Protein AF-A0A416W2L1-F1 (afdb_monomer_lite)

Structure (mmCIF, N/CA/C/O backbone):
data_AF-A0A416W2L1-F1
#
_entry.id   AF-A0A416W2L1-F1
#
loop_
_atom_site.group_PDB
_atom_site.id
_atom_site.type_symbol
_atom_site.label_atom_id
_atom_site.label_alt_id
_atom_site.label_comp_id
_atom_site.label_asym_id
_atom_site.label_entity_id
_atom_site.label_seq_id
_atom_site.pdbx_PDB_ins_code
_atom_site.Cartn_x
_atom_site.Cartn_y
_atom_site.Cartn_z
_atom_site.occupancy
_atom_site.B_iso_or_equiv
_atom_site.auth_seq_id
_atom_site.auth_comp_id
_atom_site.auth_asym_id
_atom_site.auth_atom_id
_atom_site.pdbx_PDB_model_num
ATOM 1 N N . MET A 1 1 ? 9.039 -3.598 -22.057 1.00 58.28 1 MET A N 1
ATOM 2 C CA . MET A 1 1 ? 9.066 -3.615 -20.586 1.00 58.28 1 MET A CA 1
ATOM 3 C C . MET A 1 1 ? 7.995 -4.577 -20.162 1.00 58.28 1 MET A C 1
ATOM 5 O O . MET A 1 1 ? 6.877 -4.463 -20.647 1.00 58.28 1 MET A O 1
ATOM 9 N N . ASP A 1 2 ? 8.414 -5.614 -19.458 1.00 66.62 2 ASP A N 1
ATOM 10 C CA . ASP A 1 2 ? 7.759 -6.908 -19.546 1.00 66.62 2 ASP A CA 1
ATOM 11 C C . ASP A 1 2 ? 6.462 -6.968 -18.751 1.00 66.62 2 ASP A C 1
ATOM 13 O O . ASP A 1 2 ? 6.414 -6.509 -17.611 1.00 66.62 2 ASP A O 1
ATOM 17 N N . ALA A 1 3 ? 5.462 -7.655 -19.314 1.00 82.62 3 ALA A N 1
ATOM 18 C CA . ALA A 1 3 ? 4.308 -8.176 -18.574 1.00 82.62 3 ALA A CA 1
ATOM 19 C C . ALA A 1 3 ? 4.734 -8.818 -17.237 1.00 82.62 3 ALA A C 1
ATOM 21 O O . ALA A 1 3 ? 4.039 -8.704 -16.238 1.00 82.62 3 ALA A O 1
ATOM 22 N N . TYR A 1 4 ? 5.950 -9.369 -17.193 1.00 88.44 4 TYR A N 1
ATOM 23 C CA . TYR A 1 4 ? 6.621 -9.830 -15.985 1.00 88.44 4 TYR A CA 1
ATOM 24 C C . TYR A 1 4 ? 6.702 -8.794 -14.849 1.00 88.44 4 TYR A C 1
ATOM 26 O O . TYR A 1 4 ? 6.366 -9.129 -13.719 1.00 88.44 4 TYR A O 1
ATOM 34 N N . LEU A 1 5 ? 7.124 -7.546 -15.100 1.00 90.06 5 LEU A N 1
ATOM 35 C CA . LEU A 1 5 ? 7.206 -6.524 -14.043 1.00 90.06 5 LEU A CA 1
ATOM 36 C C . LEU A 1 5 ? 5.815 -6.112 -13.553 1.00 90.06 5 LEU A C 1
ATOM 38 O O . LEU A 1 5 ? 5.651 -5.837 -12.366 1.00 90.06 5 LEU A O 1
ATOM 42 N N . VAL A 1 6 ? 4.818 -6.115 -14.440 1.00 94.06 6 VAL A N 1
ATOM 43 C CA . VAL A 1 6 ? 3.415 -5.857 -14.086 1.00 94.06 6 VAL A CA 1
ATOM 44 C C . VAL A 1 6 ? 2.870 -6.976 -13.193 1.00 94.06 6 VAL A C 1
ATOM 46 O O . VAL A 1 6 ? 2.308 -6.706 -12.134 1.00 94.06 6 VAL A O 1
ATOM 49 N N . ASP A 1 7 ? 3.089 -8.235 -13.569 1.00 94.69 7 ASP A N 1
ATOM 50 C CA . ASP A 1 7 ? 2.636 -9.400 -12.801 1.00 94.69 7 ASP A CA 1
ATOM 51 C C . ASP A 1 7 ? 3.352 -9.511 -11.447 1.00 94.69 7 ASP A C 1
ATOM 53 O O . ASP A 1 7 ? 2.739 -9.837 -10.424 1.00 94.69 7 ASP A O 1
ATOM 57 N N . GLN A 1 8 ? 4.646 -9.179 -11.410 1.00 94.69 8 GLN A N 1
ATOM 58 C CA . GLN A 1 8 ? 5.391 -9.074 -10.160 1.00 94.69 8 GLN A CA 1
ATOM 59 C C . GLN A 1 8 ? 4.845 -7.964 -9.265 1.00 94.69 8 GLN A C 1
ATOM 61 O O . GLN A 1 8 ? 4.691 -8.195 -8.067 1.00 94.69 8 GLN A O 1
ATOM 66 N N . PHE A 1 9 ? 4.516 -6.794 -9.822 1.00 95.62 9 PHE A N 1
ATOM 67 C CA . PHE A 1 9 ? 3.902 -5.718 -9.049 1.00 95.62 9 PHE A CA 1
ATOM 68 C C . PHE A 1 9 ? 2.590 -6.17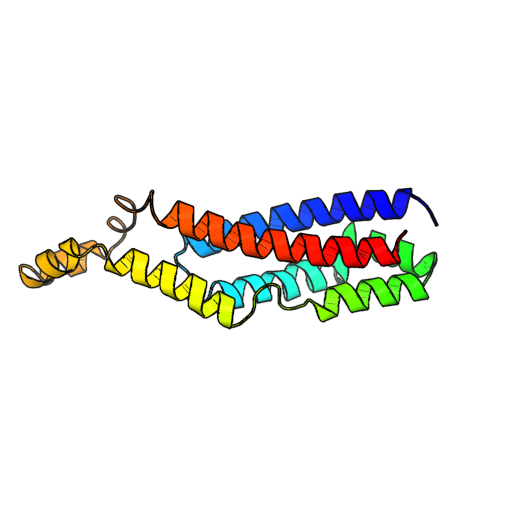4 -8.411 1.00 95.62 9 PHE A C 1
ATOM 70 O O . PHE A 1 9 ? 2.446 -6.035 -7.201 1.00 95.62 9 PHE A O 1
ATOM 77 N N . LYS A 1 10 ? 1.682 -6.783 -9.188 1.00 95.44 10 LYS A N 1
ATOM 78 C CA . LYS A 1 10 ? 0.399 -7.314 -8.685 1.00 95.44 10 LYS A CA 1
ATOM 79 C C . LYS A 1 10 ? 0.618 -8.290 -7.527 1.00 95.44 10 LYS A C 1
ATOM 81 O O . LYS A 1 10 ? 0.023 -8.144 -6.465 1.00 95.44 10 LYS A O 1
ATOM 86 N N . THR A 1 11 ? 1.563 -9.219 -7.690 1.00 93.38 11 THR A N 1
ATOM 87 C CA . THR A 1 11 ? 1.917 -10.199 -6.648 1.00 93.38 11 THR A CA 1
ATOM 88 C C . THR A 1 11 ? 2.423 -9.523 -5.369 1.00 93.38 11 THR A C 1
ATOM 90 O O . THR A 1 11 ? 1.975 -9.845 -4.271 1.00 93.38 11 THR A O 1
ATOM 93 N N . LEU A 1 12 ? 3.350 -8.569 -5.494 1.00 92.06 12 LEU A N 1
ATOM 94 C CA . LEU A 1 12 ? 3.895 -7.829 -4.353 1.00 92.06 12 LEU A CA 1
ATOM 95 C C . LEU A 1 12 ? 2.830 -6.948 -3.689 1.00 92.06 12 LEU A C 1
ATOM 97 O O . LEU A 1 12 ? 2.795 -6.827 -2.466 1.00 92.06 12 LEU A O 1
ATOM 101 N N . TRP A 1 13 ? 1.943 -6.345 -4.474 1.00 96.06 13 TRP A N 1
ATOM 102 C CA . TRP A 1 13 ? 0.875 -5.499 -3.960 1.00 96.06 13 TRP A CA 1
ATOM 103 C C . TRP A 1 13 ? -0.197 -6.303 -3.215 1.00 96.06 13 TRP A C 1
ATOM 105 O O . TRP A 1 13 ? -0.677 -5.865 -2.169 1.00 96.06 13 TRP A O 1
ATOM 115 N N . ASP A 1 14 ? -0.512 -7.517 -3.664 1.00 90.12 14 ASP A N 1
ATOM 116 C CA . ASP A 1 14 ? -1.395 -8.426 -2.927 1.00 90.12 14 ASP A CA 1
ATOM 117 C C . ASP A 1 14 ? -0.823 -8.808 -1.554 1.00 90.12 14 ASP A C 1
ATOM 119 O O . ASP A 1 14 ? -1.559 -8.867 -0.566 1.00 90.12 14 ASP A O 1
ATOM 123 N N . GLU A 1 15 ? 0.496 -8.977 -1.434 1.00 88.44 15 GLU A N 1
ATOM 124 C CA . GLU A 1 15 ? 1.130 -9.159 -0.126 1.00 88.44 15 GLU A CA 1
ATOM 125 C C . GLU A 1 15 ? 1.003 -7.917 0.766 1.00 88.44 15 GLU A C 1
ATOM 127 O O . GLU A 1 15 ? 0.742 -8.047 1.965 1.00 88.44 15 GLU A O 1
ATOM 132 N N . VAL A 1 16 ? 1.130 -6.712 0.196 1.00 88.88 16 VAL A N 1
ATOM 133 C CA . VAL A 1 16 ? 0.874 -5.455 0.921 1.00 88.88 16 VAL A CA 1
ATOM 134 C C . VAL A 1 16 ? -0.554 -5.423 1.452 1.00 88.88 16 VAL A C 1
ATOM 136 O O . VAL A 1 16 ? -0.748 -5.116 2.629 1.00 88.88 16 VAL A O 1
ATOM 139 N N . LYS A 1 17 ? -1.551 -5.801 0.641 1.00 88.25 17 LYS A N 1
ATOM 140 C CA . LYS A 1 17 ? -2.947 -5.890 1.097 1.00 88.25 17 LYS A CA 1
ATOM 141 C C . LYS A 1 1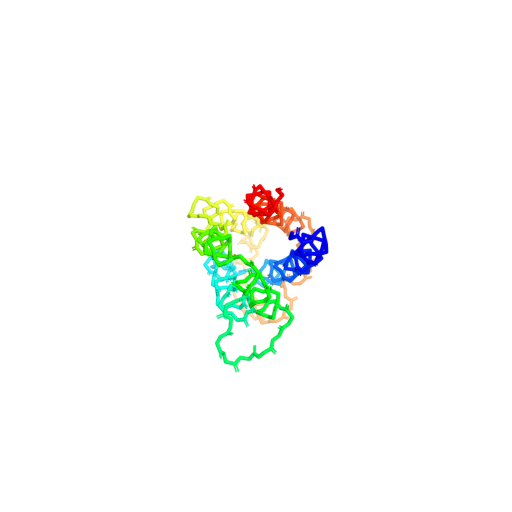7 ? -3.089 -6.827 2.293 1.00 88.25 17 LYS A C 1
ATOM 143 O O . LYS A 1 17 ? -3.752 -6.459 3.258 1.00 88.25 17 LYS A O 1
ATOM 148 N N . VAL A 1 18 ? -2.434 -7.990 2.275 1.00 82.88 18 VAL A N 1
ATOM 149 C CA . VAL A 1 18 ? -2.450 -8.938 3.404 1.00 82.88 18 VAL A CA 1
ATOM 150 C C . VAL A 1 18 ? -1.790 -8.348 4.656 1.00 82.88 18 VAL A C 1
ATOM 152 O O . VAL A 1 18 ? -2.339 -8.473 5.751 1.00 82.88 18 VAL A O 1
ATOM 155 N N . MET A 1 19 ? -0.637 -7.686 4.518 1.00 84.19 19 MET A N 1
ATOM 156 C CA . MET A 1 19 ? 0.073 -7.069 5.648 1.00 84.19 19 MET A CA 1
ATOM 157 C C . MET A 1 19 ? -0.735 -5.936 6.291 1.00 84.19 19 MET A C 1
ATOM 159 O O . MET A 1 19 ? -0.884 -5.891 7.513 1.00 84.19 19 MET A O 1
ATOM 163 N N . VAL A 1 20 ? -1.304 -5.044 5.477 1.00 82.06 20 VAL A N 1
ATOM 164 C CA . VAL A 1 20 ? -2.116 -3.923 5.969 1.00 82.06 20 VAL A CA 1
ATOM 165 C C . VAL A 1 20 ? -3.447 -4.421 6.550 1.00 82.06 20 VAL A C 1
ATOM 167 O O . VAL A 1 20 ? -3.897 -3.901 7.572 1.00 82.06 20 VAL A O 1
ATOM 170 N N . ASP A 1 21 ? -4.060 -5.458 5.972 1.00 79.88 21 ASP A N 1
ATOM 171 C CA . ASP A 1 21 ? -5.250 -6.115 6.531 1.00 79.88 21 ASP A CA 1
ATOM 172 C C . ASP A 1 21 ? -4.974 -6.722 7.915 1.00 79.88 21 ASP A C 1
ATOM 174 O O . ASP A 1 21 ? -5.747 -6.526 8.858 1.00 79.88 21 ASP A O 1
ATOM 178 N N . PHE A 1 22 ? -3.842 -7.415 8.064 1.00 81.69 22 PHE A N 1
ATOM 179 C CA . PHE A 1 22 ? -3.407 -7.955 9.348 1.00 81.69 22 PHE A CA 1
ATOM 180 C C . PHE A 1 22 ? -3.225 -6.851 10.398 1.00 81.69 22 PHE A C 1
ATOM 182 O O . PHE A 1 22 ? -3.760 -6.961 11.504 1.00 81.69 22 PHE A O 1
ATOM 189 N N . GLU A 1 23 ? -2.522 -5.770 10.054 1.00 82.31 23 GLU A N 1
ATOM 190 C CA . GLU A 1 23 ? -2.304 -4.652 10.975 1.00 82.31 23 GLU A CA 1
ATOM 191 C C . GLU A 1 23 ? -3.618 -3.950 11.342 1.00 82.31 23 GLU A C 1
ATOM 193 O O . GLU A 1 23 ? -3.851 -3.630 12.509 1.00 82.31 23 GLU A O 1
ATOM 198 N N . THR A 1 24 ? -4.526 -3.792 10.377 1.00 81.50 24 THR A N 1
ATOM 199 C CA . THR A 1 24 ? -5.868 -3.242 10.606 1.00 81.50 24 THR A CA 1
ATOM 200 C C . THR A 1 24 ? -6.622 -4.080 11.640 1.00 81.50 24 THR A C 1
ATOM 202 O O . THR A 1 24 ? -7.091 -3.544 12.644 1.00 81.50 24 THR A O 1
ATOM 205 N N . LYS A 1 25 ? -6.677 -5.409 11.463 1.00 76.81 25 LYS A N 1
ATOM 206 C CA . LYS A 1 25 ? -7.303 -6.328 12.433 1.00 76.81 25 LYS A CA 1
ATOM 207 C C . LYS A 1 25 ? -6.667 -6.220 13.814 1.00 76.81 25 LYS A C 1
ATOM 209 O O . LYS A 1 25 ? -7.383 -6.196 14.814 1.00 76.81 25 LYS A O 1
ATOM 214 N N . ARG A 1 26 ? -5.334 -6.141 13.876 1.00 77.44 26 ARG A N 1
ATOM 215 C CA . ARG A 1 26 ? -4.587 -6.018 15.133 1.00 77.44 26 ARG A CA 1
ATOM 216 C C . ARG A 1 26 ? -4.960 -4.738 15.879 1.00 77.44 26 ARG A C 1
ATOM 218 O O . ARG A 1 26 ? -5.255 -4.802 17.069 1.00 77.44 26 ARG A O 1
ATOM 225 N N . LEU A 1 27 ? -4.978 -3.593 15.196 1.00 73.62 27 LEU A N 1
ATOM 226 C CA . LEU A 1 27 ? -5.296 -2.298 15.804 1.00 73.62 27 LEU A CA 1
ATOM 227 C C . LEU A 1 27 ? -6.759 -2.206 16.257 1.00 73.62 27 LEU A C 1
ATOM 229 O O . LEU A 1 27 ? -7.020 -1.702 17.351 1.00 73.62 27 LEU A O 1
ATOM 233 N N . VAL A 1 28 ? -7.705 -2.741 15.472 1.00 71.88 28 VAL A N 1
ATOM 234 C CA . VAL A 1 28 ? -9.116 -2.805 15.892 1.00 71.88 28 VAL A CA 1
ATOM 235 C C . VAL A 1 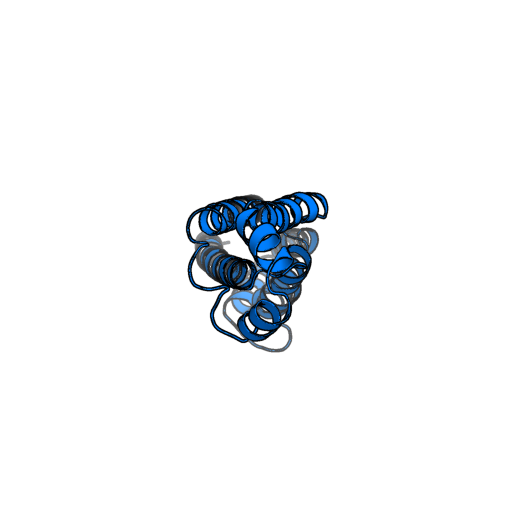28 ? -9.282 -3.725 17.103 1.00 71.88 28 VAL A C 1
ATOM 237 O O . VAL A 1 28 ? -9.941 -3.338 18.065 1.00 71.88 28 VAL A O 1
ATOM 240 N N . GLY A 1 29 ? -8.650 -4.904 17.102 1.00 64.56 29 GLY A N 1
ATOM 241 C CA . GLY A 1 29 ? -8.708 -5.852 18.222 1.00 64.56 29 GLY A CA 1
ATOM 242 C C . GLY A 1 29 ? -8.063 -5.332 19.513 1.00 64.56 29 GLY A C 1
ATOM 243 O O . GLY A 1 29 ? -8.388 -5.799 20.600 1.00 64.56 29 GLY A O 1
ATOM 244 N N . MET A 1 30 ? -7.174 -4.341 19.416 1.00 67.25 30 MET A N 1
ATOM 245 C CA . MET A 1 30 ? -6.613 -3.630 20.569 1.00 67.25 30 MET A CA 1
ATOM 246 C C . MET A 1 30 ? -7.484 -2.462 21.055 1.00 67.25 30 MET A C 1
ATOM 248 O O . MET A 1 30 ? -7.114 -1.807 22.028 1.00 67.25 30 MET A O 1
ATOM 252 N N . HIS A 1 31 ? -8.616 -2.189 20.396 1.00 65.94 31 HIS A N 1
ATOM 253 C CA . HIS A 1 31 ? -9.462 -1.016 20.636 1.00 65.94 31 HIS A CA 1
ATOM 254 C C . HIS A 1 31 ? -8.678 0.302 20.613 1.00 65.94 31 HIS A C 1
ATOM 256 O O . HIS A 1 31 ? -8.884 1.185 21.450 1.00 65.94 31 HIS A O 1
ATOM 262 N N . ASP A 1 32 ? -7.739 0.430 19.673 1.00 64.50 32 ASP A N 1
ATOM 263 C CA . ASP A 1 32 ? -6.854 1.585 19.644 1.00 64.50 32 ASP A CA 1
ATOM 264 C C . ASP A 1 32 ? -7.596 2.852 19.202 1.00 64.50 32 ASP A C 1
ATOM 266 O O . ASP A 1 32 ? -8.084 2.951 18.076 1.00 64.50 32 ASP A O 1
ATOM 270 N N . GLN A 1 33 ? -7.645 3.850 20.085 1.00 66.19 33 GLN A N 1
ATOM 271 C CA . GLN A 1 33 ? -8.293 5.135 19.808 1.00 66.19 33 GLN A CA 1
ATOM 272 C C . GLN A 1 33 ? -7.582 5.947 18.716 1.00 66.19 33 GLN A C 1
ATOM 274 O O . GLN A 1 33 ? -8.165 6.892 18.209 1.00 66.19 33 GLN A O 1
ATOM 279 N N . ASN A 1 34 ? -6.351 5.583 18.340 1.00 74.12 34 ASN A N 1
ATOM 280 C CA . ASN A 1 34 ? -5.569 6.249 17.296 1.00 74.12 34 ASN A CA 1
ATOM 281 C C . ASN A 1 34 ? -5.358 5.334 16.077 1.00 74.12 34 ASN A C 1
ATOM 283 O O . ASN A 1 34 ? -4.305 5.393 15.435 1.00 74.12 34 ASN A O 1
ATOM 287 N N . ILE A 1 35 ? -6.318 4.449 15.782 1.00 77.19 35 ILE A N 1
ATOM 288 C CA . ILE A 1 35 ? -6.197 3.447 14.715 1.00 77.19 35 ILE A CA 1
ATOM 289 C C . ILE A 1 35 ? -5.786 4.050 13.369 1.00 77.19 35 ILE A C 1
ATOM 291 O O . ILE A 1 35 ? -4.861 3.538 12.746 1.00 77.19 35 ILE A O 1
ATOM 295 N N . VAL A 1 36 ? -6.399 5.163 12.955 1.00 81.19 36 VAL A N 1
ATOM 296 C CA . VAL A 1 36 ? -6.096 5.832 11.679 1.00 81.19 36 VAL A CA 1
ATOM 297 C C . VAL A 1 36 ? -4.653 6.310 11.646 1.00 81.19 36 VAL A C 1
ATOM 299 O O . VAL A 1 36 ? -3.893 5.944 10.750 1.00 81.19 36 VAL A O 1
ATOM 302 N N . LYS A 1 37 ? -4.228 7.048 12.676 1.00 83.56 37 LYS A N 1
ATOM 303 C CA . LYS A 1 37 ? -2.851 7.533 12.791 1.00 83.56 37 LYS A CA 1
ATOM 304 C C . LYS A 1 37 ? -1.831 6.394 12.780 1.00 83.56 37 LYS A C 1
ATOM 306 O O . LYS A 1 37 ? -0.791 6.514 12.134 1.00 83.56 37 LYS A O 1
ATOM 311 N N . LYS A 1 38 ? -2.106 5.297 13.493 1.00 84.44 38 LYS A N 1
ATOM 312 C CA . LYS A 1 38 ? -1.206 4.137 13.554 1.00 84.44 38 LYS A CA 1
ATOM 313 C C . LYS A 1 38 ? -1.164 3.370 12.242 1.00 84.44 38 LYS A C 1
ATOM 315 O O . LYS A 1 38 ? -0.074 2.996 11.828 1.00 84.44 38 LYS A O 1
ATOM 320 N N . LEU A 1 39 ? -2.299 3.192 11.573 1.00 85.62 39 LEU A N 1
ATOM 321 C CA . LEU A 1 39 ? -2.356 2.502 10.290 1.00 85.62 39 LEU A CA 1
ATOM 322 C C . LEU A 1 39 ? -1.688 3.319 9.178 1.00 85.62 39 LEU A C 1
ATOM 324 O O . LEU A 1 39 ? -0.903 2.772 8.408 1.00 85.62 39 LEU A O 1
ATOM 328 N N . ASN A 1 40 ? -1.919 4.634 9.144 1.00 89.44 40 ASN A N 1
ATOM 329 C CA . ASN A 1 40 ? -1.191 5.544 8.261 1.00 89.44 40 ASN A CA 1
ATOM 330 C C . ASN A 1 40 ? 0.311 5.501 8.558 1.00 89.44 40 ASN A C 1
ATOM 332 O O . ASN A 1 40 ? 1.116 5.363 7.645 1.00 89.44 40 ASN A O 1
ATOM 336 N N . GLY A 1 41 ? 0.698 5.544 9.836 1.00 87.31 41 GLY A N 1
ATOM 337 C CA . GLY A 1 41 ? 2.092 5.394 10.247 1.00 87.31 41 GLY A CA 1
ATOM 338 C C . GLY A 1 41 ? 2.707 4.080 9.758 1.00 87.31 41 GLY A C 1
ATOM 339 O O . GLY A 1 41 ? 3.762 4.102 9.132 1.00 87.31 41 GLY A O 1
ATOM 340 N N . TYR A 1 42 ? 2.030 2.954 9.980 1.00 86.94 42 TYR A N 1
ATOM 341 C CA . TYR A 1 42 ? 2.462 1.640 9.510 1.00 86.94 42 TYR A CA 1
ATOM 342 C C . TYR A 1 42 ? 2.649 1.620 7.990 1.00 86.94 42 TYR A C 1
ATOM 344 O O . TYR A 1 42 ? 3.700 1.223 7.494 1.00 86.94 42 TYR A O 1
ATOM 352 N N . TYR A 1 43 ? 1.673 2.126 7.238 1.00 89.12 43 TYR A N 1
ATOM 353 C CA . TYR A 1 43 ? 1.767 2.179 5.786 1.00 89.12 43 TYR A CA 1
ATOM 354 C C . TYR A 1 43 ? 2.936 3.051 5.298 1.00 89.12 43 TYR A C 1
ATOM 356 O O . TYR A 1 43 ? 3.695 2.637 4.425 1.00 89.12 43 TYR A O 1
ATOM 364 N N . VAL A 1 44 ? 3.160 4.229 5.887 1.00 90.62 44 VAL A N 1
ATOM 365 C CA . VAL A 1 44 ? 4.290 5.086 5.490 1.00 90.62 44 VAL A CA 1
ATOM 366 C C . VAL A 1 44 ? 5.631 4.468 5.849 1.00 90.62 44 VAL A C 1
ATOM 368 O O . VAL A 1 44 ? 6.533 4.419 5.011 1.00 90.62 44 VAL A O 1
ATOM 371 N N . TYR A 1 45 ? 5.803 4.081 7.109 1.00 86.88 45 TYR A N 1
ATOM 372 C CA . TYR A 1 45 ? 7.118 3.749 7.642 1.00 86.88 45 TYR A CA 1
ATOM 373 C C . TYR A 1 45 ? 7.511 2.307 7.352 1.00 86.88 45 TYR A C 1
ATOM 375 O O . TYR A 1 45 ? 8.650 2.078 6.959 1.00 86.88 45 TYR A O 1
ATOM 383 N N . GLU A 1 46 ? 6.579 1.363 7.470 1.00 86.50 46 GLU A N 1
ATOM 384 C CA . GLU A 1 46 ? 6.866 -0.055 7.253 1.00 86.50 46 GLU A CA 1
ATOM 385 C C . GLU A 1 46 ? 6.705 -0.425 5.779 1.00 86.50 46 GLU A C 1
ATOM 387 O O . GLU A 1 46 ? 7.609 -1.015 5.200 1.00 86.50 46 GLU A O 1
ATOM 392 N N . ILE A 1 47 ? 5.604 -0.031 5.128 1.00 90.38 47 ILE A N 1
ATOM 393 C CA . ILE A 1 47 ? 5.346 -0.435 3.737 1.00 90.38 47 ILE A CA 1
ATOM 394 C C . ILE A 1 47 ? 6.128 0.431 2.748 1.00 90.38 47 ILE A C 1
ATOM 396 O O . ILE A 1 47 ? 6.980 -0.080 2.022 1.00 90.38 47 ILE A O 1
ATOM 400 N N . LEU A 1 48 ? 5.866 1.738 2.693 1.00 91.38 48 LEU A N 1
ATOM 401 C CA . LEU A 1 48 ? 6.482 2.590 1.673 1.00 91.38 48 LEU A CA 1
ATOM 402 C C . LEU A 1 48 ? 7.989 2.736 1.898 1.00 91.38 48 LEU A C 1
ATOM 404 O O . LEU A 1 48 ? 8.780 2.403 1.022 1.00 91.38 48 LEU A O 1
ATOM 408 N N . ARG A 1 49 ? 8.399 3.207 3.078 1.00 87.56 49 ARG A N 1
ATOM 409 C CA . ARG A 1 49 ? 9.818 3.445 3.383 1.00 87.56 49 ARG A CA 1
ATOM 410 C C . ARG A 1 49 ? 10.568 2.170 3.759 1.00 87.56 49 ARG A C 1
ATOM 412 O O . ARG A 1 49 ? 11.743 2.053 3.437 1.00 87.56 49 ARG A O 1
ATOM 419 N N . GLY A 1 50 ? 9.915 1.234 4.444 1.00 84.62 50 GLY A N 1
ATOM 420 C CA . GLY A 1 50 ? 10.551 0.015 4.944 1.00 84.62 50 GLY A CA 1
ATOM 421 C C . GLY A 1 50 ? 10.680 -1.097 3.903 1.00 84.62 50 GLY A C 1
ATOM 422 O O . GLY A 1 50 ? 11.658 -1.846 3.953 1.00 84.62 50 GLY A O 1
ATOM 423 N N . LEU A 1 51 ? 9.755 -1.179 2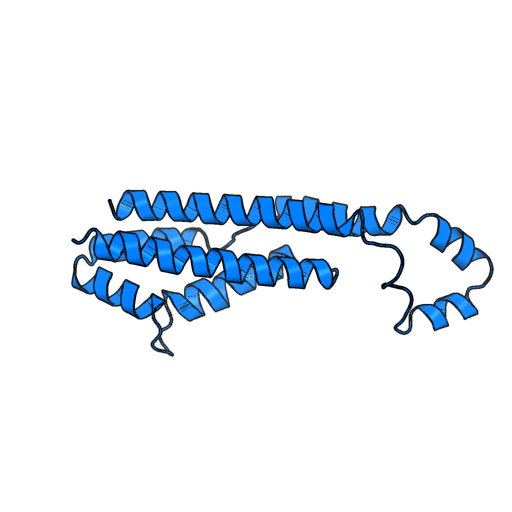.936 1.00 89.44 51 LEU A N 1
ATOM 424 C CA . LEU A 1 51 ? 9.781 -2.183 1.868 1.00 89.44 51 LEU A CA 1
ATOM 425 C C . LEU A 1 51 ? 10.128 -1.565 0.511 1.00 89.44 51 LEU A C 1
ATOM 427 O O . LEU A 1 51 ? 11.227 -1.810 0.010 1.00 89.44 51 LEU A O 1
ATOM 431 N N . TRP A 1 52 ? 9.225 -0.766 -0.070 1.00 89.88 52 TRP A N 1
ATOM 432 C CA . TRP A 1 52 ? 9.326 -0.291 -1.461 1.00 89.88 52 TRP A CA 1
ATOM 433 C C . TRP A 1 52 ? 10.544 0.598 -1.713 1.00 89.88 52 TRP A C 1
ATOM 435 O O . TRP A 1 52 ? 11.250 0.407 -2.699 1.00 89.88 52 TRP A O 1
ATOM 445 N N . PHE A 1 53 ? 10.812 1.531 -0.800 1.00 90.56 53 PHE A N 1
ATOM 446 C CA . PHE A 1 53 ? 11.872 2.537 -0.926 1.00 90.56 53 PHE A CA 1
ATOM 447 C C . PHE A 1 53 ? 12.923 2.402 0.178 1.00 90.56 53 PHE A C 1
ATOM 449 O O . PHE A 1 53 ? 13.497 3.387 0.638 1.00 90.56 53 PHE A O 1
ATOM 456 N N . SER A 1 54 ? 13.154 1.172 0.637 1.00 83.31 54 SER A N 1
ATOM 457 C CA . SER A 1 54 ? 14.146 0.903 1.673 1.00 83.31 54 SER A CA 1
ATOM 458 C C . SER A 1 54 ? 15.556 1.125 1.146 1.00 83.31 54 SER A C 1
ATOM 460 O O . SER A 1 54 ? 16.003 0.407 0.250 1.00 83.31 54 SER A O 1
ATOM 462 N N . GLU A 1 55 ? 16.267 2.081 1.740 1.00 76.50 55 GLU A N 1
ATOM 463 C CA . GLU A 1 55 ? 17.685 2.349 1.462 1.00 76.50 55 GLU A CA 1
ATOM 464 C C . GLU A 1 55 ? 18.622 1.418 2.252 1.00 76.50 55 GLU A C 1
ATOM 466 O O . GLU A 1 55 ? 19.777 1.224 1.881 1.00 76.50 55 GLU A O 1
ATOM 471 N N . SER A 1 56 ? 18.124 0.832 3.346 1.00 69.88 56 SER A N 1
ATOM 472 C CA . SER A 1 56 ? 18.955 0.131 4.335 1.00 69.88 56 SER A CA 1
ATOM 473 C C . SER A 1 56 ? 18.935 -1.391 4.197 1.00 69.88 56 SER A C 1
ATOM 475 O O . SER A 1 56 ? 19.906 -2.045 4.576 1.00 69.88 56 SER A O 1
ATOM 477 N N . PHE A 1 57 ? 17.844 -1.976 3.687 1.00 72.62 57 PHE A N 1
ATOM 478 C CA . PHE A 1 57 ? 17.668 -3.431 3.652 1.00 72.62 57 PHE A CA 1
ATOM 479 C C . PHE A 1 57 ? 17.181 -3.913 2.279 1.00 72.62 57 PHE A C 1
ATOM 481 O O . PHE A 1 57 ? 16.036 -3.642 1.904 1.00 72.62 57 PHE A O 1
ATOM 488 N N . PRO A 1 58 ? 18.011 -4.668 1.532 1.00 82.31 58 PRO A N 1
ATOM 489 C CA . PRO A 1 58 ? 17.587 -5.307 0.292 1.00 82.31 58 PRO A CA 1
ATOM 490 C C . PRO A 1 58 ? 16.416 -6.257 0.544 1.00 82.31 58 PRO A C 1
ATOM 492 O O . PRO A 1 58 ? 16.467 -7.109 1.431 1.00 82.31 58 PRO A O 1
ATOM 495 N N . ASN A 1 59 ? 15.358 -6.115 -0.242 1.00 86.81 59 ASN A N 1
ATOM 496 C CA . ASN A 1 59 ? 14.168 -6.944 -0.178 1.00 86.81 59 ASN A CA 1
ATOM 497 C C . ASN A 1 59 ? 13.534 -7.053 -1.578 1.00 86.81 59 ASN A C 1
ATOM 499 O O . ASN A 1 59 ? 13.985 -6.448 -2.544 1.00 86.81 59 ASN A O 1
ATOM 503 N N . LYS A 1 60 ? 12.492 -7.868 -1.729 1.00 89.56 60 LYS A N 1
ATOM 504 C CA . LYS A 1 60 ? 11.880 -8.092 -3.050 1.00 89.56 60 LYS A CA 1
ATOM 505 C C . LYS A 1 60 ? 11.141 -6.872 -3.619 1.00 89.56 60 LYS A C 1
ATOM 507 O O . LYS A 1 60 ? 11.014 -6.773 -4.834 1.00 89.56 60 LYS A O 1
ATOM 512 N N . TYR A 1 61 ? 10.690 -5.948 -2.772 1.00 90.81 61 TYR A N 1
ATOM 513 C CA . TYR A 1 61 ? 9.964 -4.744 -3.180 1.00 90.81 61 TYR A CA 1
ATOM 514 C C . TYR A 1 61 ? 10.919 -3.685 -3.736 1.00 90.81 61 TYR A C 1
ATOM 516 O O . TYR A 1 61 ? 10.7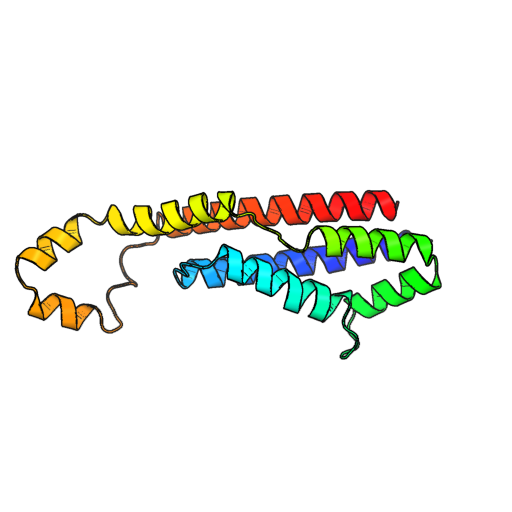43 -3.236 -4.868 1.00 90.81 61 TYR A O 1
ATOM 524 N N . ASN A 1 62 ? 11.978 -3.340 -2.992 1.00 90.38 62 ASN A N 1
ATOM 525 C CA . ASN A 1 62 ? 12.984 -2.403 -3.502 1.00 90.38 62 ASN A CA 1
ATOM 526 C C . ASN A 1 62 ? 13.799 -2.990 -4.666 1.00 90.38 62 ASN A C 1
ATOM 528 O O . ASN A 1 62 ? 14.189 -2.241 -5.557 1.00 90.38 62 ASN A O 1
ATOM 532 N N . ALA A 1 63 ? 13.986 -4.314 -4.730 1.00 93.06 63 ALA A N 1
ATOM 533 C CA . ALA A 1 63 ? 14.584 -4.968 -5.894 1.00 93.06 63 ALA A CA 1
ATOM 534 C C . ALA A 1 63 ? 13.710 -4.824 -7.150 1.00 93.06 63 ALA A C 1
ATOM 536 O O . ALA A 1 63 ? 14.235 -4.535 -8.224 1.00 93.06 63 ALA A O 1
ATOM 537 N N . TRP A 1 64 ? 12.386 -4.974 -7.024 1.00 95.19 64 TRP A N 1
ATOM 538 C CA . TRP A 1 64 ? 11.462 -4.708 -8.130 1.00 95.19 64 TRP A CA 1
ATOM 539 C C . TRP A 1 64 ? 11.526 -3.240 -8.570 1.00 95.19 64 TRP A C 1
ATOM 541 O O . TRP A 1 64 ? 11.617 -2.965 -9.766 1.00 95.19 64 TRP A O 1
ATOM 551 N N . TYR A 1 65 ? 11.544 -2.299 -7.619 1.00 94.44 65 TYR A N 1
ATOM 552 C CA . TYR A 1 65 ? 11.628 -0.870 -7.935 1.00 94.44 65 TYR A CA 1
ATOM 553 C C . TYR A 1 65 ? 12.939 -0.523 -8.650 1.00 94.44 65 TYR A C 1
ATOM 555 O O . TYR A 1 65 ? 12.922 0.180 -9.658 1.00 94.44 65 TYR A O 1
ATOM 563 N N . ALA A 1 66 ? 14.065 -1.066 -8.178 1.00 93.31 66 ALA A N 1
ATOM 564 C CA . ALA A 1 66 ? 15.365 -0.898 -8.818 1.00 93.31 66 ALA A CA 1
ATOM 565 C C . ALA A 1 66 ? 15.369 -1.456 -10.249 1.00 93.31 66 ALA A C 1
ATOM 567 O O . ALA A 1 66 ? 15.794 -0.762 -11.169 1.00 93.31 66 ALA A O 1
ATOM 568 N N . ALA A 1 67 ? 14.816 -2.655 -10.461 1.00 94.12 67 ALA A N 1
ATOM 569 C CA . ALA A 1 67 ? 14.696 -3.246 -11.794 1.00 94.12 67 ALA A CA 1
ATOM 570 C C . ALA A 1 67 ? 13.825 -2.392 -12.734 1.00 94.12 67 ALA A C 1
ATOM 572 O O . ALA A 1 67 ? 14.165 -2.211 -13.905 1.00 94.12 67 ALA A O 1
ATOM 573 N N . LEU A 1 68 ? 12.725 -1.822 -12.227 1.00 95.06 68 LEU A N 1
ATOM 574 C CA . LEU A 1 68 ? 11.904 -0.884 -12.990 1.00 95.06 68 LEU A CA 1
ATOM 575 C C . LEU A 1 68 ? 12.678 0.398 -13.324 1.00 95.06 68 LEU A C 1
ATOM 577 O O . LEU A 1 68 ? 12.608 0.862 -14.457 1.00 95.06 68 LEU A O 1
ATOM 581 N N . ALA A 1 69 ? 13.425 0.960 -12.372 1.00 93.94 69 ALA A N 1
ATOM 582 C CA . ALA A 1 69 ? 14.202 2.182 -12.570 1.00 93.94 69 ALA A CA 1
ATOM 583 C C . ALA A 1 69 ? 15.353 2.002 -13.572 1.00 93.94 69 ALA A C 1
ATOM 585 O O . ALA A 1 69 ? 15.634 2.919 -14.343 1.00 93.94 69 ALA A O 1
ATOM 586 N N . GLU A 1 70 ? 15.986 0.827 -13.590 1.00 93.81 70 GLU A N 1
ATOM 587 C CA . GLU A 1 70 ? 16.995 0.456 -14.587 1.00 93.81 70 GLU A CA 1
ATOM 588 C C . GLU A 1 70 ? 16.390 0.305 -15.989 1.00 93.81 70 GLU A C 1
ATOM 590 O O . GLU A 1 70 ? 17.005 0.714 -16.975 1.00 93.81 70 GLU A O 1
ATOM 595 N N . ALA A 1 71 ? 15.181 -0.255 -16.088 1.00 92.88 71 ALA A N 1
ATOM 596 C CA . ALA A 1 71 ? 14.498 -0.461 -17.363 1.00 92.88 71 ALA A CA 1
ATOM 597 C C . ALA A 1 71 ? 13.857 0.822 -17.930 1.00 92.88 71 ALA A C 1
ATOM 599 O O . ALA A 1 71 ? 13.919 1.061 -19.137 1.00 92.88 71 ALA A O 1
ATOM 600 N N . ASP A 1 72 ? 13.212 1.628 -17.081 1.00 93.62 72 ASP A N 1
ATOM 601 C CA . ASP A 1 72 ? 12.534 2.883 -17.428 1.00 93.62 72 ASP A CA 1
ATOM 602 C C . ASP A 1 72 ? 12.427 3.800 -16.199 1.00 93.62 72 ASP A C 1
ATOM 604 O O . ASP A 1 72 ? 11.452 3.792 -15.439 1.00 93.62 72 ASP A O 1
ATOM 608 N N . HIS A 1 73 ? 13.447 4.641 -16.036 1.00 93.62 73 HIS A N 1
ATOM 609 C CA . HIS A 1 73 ? 13.557 5.579 -14.923 1.00 93.62 73 HIS A CA 1
ATOM 610 C C . HIS A 1 73 ? 12.362 6.543 -14.806 1.00 93.62 73 HIS A C 1
ATOM 612 O O . HIS A 1 73 ? 11.893 6.811 -13.701 1.00 93.62 73 HIS A O 1
ATOM 618 N N . LEU A 1 74 ? 11.828 7.042 -15.929 1.00 94.81 74 LEU A N 1
ATOM 619 C CA . LEU A 1 74 ? 10.694 7.977 -15.909 1.00 94.81 74 LEU A CA 1
ATOM 620 C C . LEU A 1 74 ? 9.417 7.299 -15.416 1.00 94.81 74 LEU A C 1
ATOM 622 O O . LEU A 1 74 ? 8.587 7.925 -14.751 1.00 94.81 74 LEU A O 1
ATOM 626 N N . ARG A 1 75 ? 9.234 6.021 -15.753 1.00 93.38 75 ARG A N 1
ATOM 627 C CA . ARG A 1 75 ? 8.107 5.232 -15.262 1.00 93.38 75 ARG A CA 1
ATOM 628 C C . ARG A 1 75 ? 8.255 4.909 -13.781 1.00 93.38 75 ARG A C 1
ATOM 630 O O . ARG A 1 75 ? 7.290 5.100 -13.045 1.00 93.38 75 ARG A O 1
ATOM 637 N N . ALA A 1 76 ? 9.448 4.517 -13.335 1.00 94.81 76 ALA A N 1
ATOM 638 C CA . ALA A 1 76 ? 9.737 4.311 -11.915 1.00 94.81 76 ALA A CA 1
ATOM 639 C C . ALA A 1 76 ? 9.425 5.566 -11.082 1.00 94.81 76 ALA A C 1
ATOM 641 O O . ALA A 1 76 ? 8.686 5.486 -10.103 1.00 94.81 76 ALA A O 1
ATOM 642 N N . GLU A 1 77 ? 9.861 6.746 -11.536 1.00 95.81 77 GLU A N 1
ATOM 643 C CA . GLU A 1 77 ? 9.594 8.015 -10.849 1.00 95.81 77 GLU A CA 1
ATOM 644 C C . GLU A 1 77 ? 8.084 8.312 -10.732 1.00 95.81 77 GLU A C 1
ATOM 646 O O . GLU A 1 77 ? 7.609 8.830 -9.717 1.00 95.81 77 GLU A O 1
ATOM 651 N N . LYS A 1 78 ? 7.288 7.968 -11.755 1.00 96.06 78 LYS A N 1
ATOM 652 C CA . LYS A 1 78 ? 5.822 8.103 -11.698 1.00 96.06 78 LYS A CA 1
ATOM 653 C C . LYS A 1 78 ? 5.202 7.153 -10.675 1.00 96.06 78 LYS A C 1
ATOM 655 O O . LYS A 1 78 ? 4.321 7.585 -9.931 1.00 96.06 78 LYS A O 1
ATOM 660 N N . VAL A 1 79 ? 5.656 5.900 -10.623 1.00 95.12 79 VAL A N 1
ATOM 661 C CA . VAL A 1 79 ? 5.196 4.916 -9.629 1.00 95.12 79 VAL A CA 1
ATOM 662 C C . VAL A 1 79 ? 5.522 5.398 -8.217 1.00 95.12 79 VAL A C 1
ATOM 664 O O . VAL A 1 79 ? 4.631 5.444 -7.369 1.00 95.12 79 VAL A O 1
ATOM 667 N N . GLU A 1 80 ? 6.753 5.852 -7.976 1.00 95.44 80 GLU A N 1
ATOM 668 C CA . GLU A 1 80 ? 7.158 6.408 -6.681 1.00 95.44 80 GLU A CA 1
ATOM 669 C C . GLU A 1 80 ? 6.289 7.604 -6.283 1.00 95.44 80 GLU A C 1
ATOM 671 O O . GLU A 1 80 ? 5.755 7.644 -5.173 1.00 95.44 80 GLU A O 1
ATOM 676 N N . LYS A 1 81 ? 6.056 8.542 -7.208 1.00 95.06 81 LYS A N 1
ATOM 677 C CA . LYS A 1 81 ? 5.165 9.687 -6.976 1.00 95.06 81 LYS A CA 1
ATOM 678 C C . LYS A 1 81 ? 3.746 9.257 -6.616 1.00 95.06 81 LYS A C 1
ATOM 680 O O . LYS A 1 81 ? 3.137 9.887 -5.753 1.00 95.06 81 LYS A O 1
ATOM 685 N N . ILE A 1 82 ? 3.198 8.223 -7.256 1.00 94.12 82 ILE A N 1
ATOM 686 C CA . ILE A 1 82 ? 1.866 7.704 -6.921 1.00 94.12 82 ILE A CA 1
ATOM 687 C C . ILE A 1 82 ? 1.874 7.123 -5.509 1.00 94.12 82 ILE A C 1
ATOM 689 O O . ILE A 1 82 ? 1.046 7.528 -4.694 1.00 94.12 82 ILE A O 1
ATOM 693 N N . LEU A 1 83 ? 2.812 6.233 -5.191 1.00 93.00 83 LEU A N 1
ATOM 694 C CA . LEU A 1 83 ? 2.871 5.584 -3.881 1.00 93.00 83 LEU A CA 1
ATOM 695 C C . LEU A 1 83 ? 3.089 6.604 -2.748 1.00 93.00 83 LEU A C 1
ATOM 697 O O . LEU A 1 83 ? 2.342 6.609 -1.771 1.00 93.00 83 LEU A O 1
ATOM 701 N N . MET A 1 84 ? 4.025 7.543 -2.915 1.00 90.25 84 MET A N 1
ATOM 702 C CA . MET A 1 84 ? 4.349 8.563 -1.909 1.00 90.25 84 MET A CA 1
ATOM 703 C C . MET A 1 84 ? 3.292 9.665 -1.772 1.00 90.25 84 MET A C 1
ATOM 705 O O . MET A 1 84 ? 3.121 10.213 -0.682 1.00 90.25 84 MET A O 1
ATOM 709 N N . LYS A 1 85 ? 2.554 10.005 -2.839 1.00 88.00 85 LYS A N 1
ATOM 710 C CA . LYS A 1 85 ? 1.432 10.959 -2.750 1.00 88.00 85 LYS A CA 1
ATOM 711 C C . LYS A 1 85 ? 0.264 10.389 -1.944 1.00 88.00 85 LYS A C 1
ATOM 713 O O . LYS A 1 85 ? -0.485 11.157 -1.350 1.00 88.00 85 LYS A O 1
ATOM 718 N N . ASN A 1 86 ? 0.118 9.067 -1.911 1.00 84.19 86 ASN A N 1
ATOM 719 C CA . ASN A 1 86 ? -0.907 8.377 -1.131 1.00 84.19 86 ASN A CA 1
ATOM 720 C C . ASN A 1 86 ? -0.350 7.865 0.207 1.00 84.19 86 ASN A C 1
ATOM 722 O O . ASN A 1 86 ? -0.718 6.787 0.653 1.00 84.19 86 ASN A O 1
ATOM 726 N N . ASN A 1 87 ? 0.558 8.615 0.840 1.00 80.94 87 ASN A N 1
ATOM 727 C CA . ASN A 1 87 ? 1.193 8.222 2.100 1.00 80.94 87 ASN A CA 1
ATOM 728 C C . ASN A 1 87 ? 0.216 8.154 3.294 1.00 80.94 87 ASN A C 1
ATOM 730 O O . ASN A 1 87 ? 0.488 7.453 4.257 1.00 80.94 87 ASN A O 1
ATOM 734 N N . ALA A 1 88 ? -0.943 8.804 3.228 1.00 82.88 88 ALA A N 1
ATOM 735 C CA . ALA A 1 88 ? -2.049 8.559 4.147 1.00 82.88 88 ALA A CA 1
ATOM 736 C C . ALA A 1 88 ? -3.083 7.657 3.461 1.00 82.88 88 ALA A C 1
ATOM 738 O O . ALA A 1 88 ? -3.649 8.040 2.437 1.00 82.88 88 ALA A O 1
ATOM 739 N N . LEU A 1 89 ? -3.324 6.466 4.019 1.00 80.75 89 LEU A N 1
ATOM 740 C CA . LEU A 1 89 ? -4.362 5.552 3.530 1.00 80.75 89 LEU A CA 1
ATOM 741 C C . LEU A 1 89 ? -5.759 6.038 3.916 1.00 80.75 89 LEU A C 1
ATOM 743 O O . LEU A 1 89 ? -6.688 5.932 3.121 1.00 80.75 89 LEU A O 1
ATOM 747 N N . LEU A 1 90 ? -5.896 6.541 5.139 1.00 82.81 90 LEU A N 1
ATOM 748 C CA . LEU A 1 90 ? -7.149 6.995 5.733 1.00 82.81 90 LEU A CA 1
ATOM 749 C C . LEU A 1 90 ? -7.045 8.479 6.093 1.00 82.81 90 LEU A C 1
ATOM 751 O O . LEU A 1 90 ? -5.962 8.946 6.457 1.00 82.81 90 LEU A O 1
ATOM 755 N N . ASP A 1 91 ? -8.152 9.210 5.993 1.00 77.25 91 ASP A N 1
ATOM 756 C CA . ASP A 1 91 ? -8.212 10.635 6.332 1.00 77.25 91 ASP A CA 1
ATOM 757 C C . ASP A 1 91 ? -8.873 10.899 7.699 1.00 77.25 91 ASP A C 1
ATOM 759 O O . ASP A 1 91 ? -9.365 9.989 8.368 1.00 77.25 91 ASP A O 1
ATOM 763 N N . ASP A 1 92 ? -8.869 12.160 8.137 1.00 67.00 92 ASP A N 1
ATOM 764 C CA . ASP A 1 92 ? -9.423 12.561 9.438 1.00 67.00 92 ASP A CA 1
ATOM 765 C C . ASP A 1 92 ? -10.945 12.297 9.540 1.00 67.00 92 ASP A C 1
ATOM 767 O O . ASP A 1 92 ? -11.469 12.073 10.632 1.00 67.00 92 ASP A O 1
ATOM 771 N N . ASN A 1 93 ? -11.677 12.256 8.416 1.00 71.31 93 ASN A N 1
ATOM 772 C CA . ASN A 1 93 ? -13.102 11.899 8.427 1.00 71.31 93 ASN A CA 1
ATOM 773 C C . ASN A 1 93 ? -13.298 10.392 8.652 1.00 71.31 93 ASN A C 1
ATOM 775 O O . ASN A 1 93 ? -14.295 9.977 9.253 1.00 71.31 93 ASN A O 1
ATOM 779 N N . ASP A 1 94 ? -12.357 9.568 8.181 1.00 71.38 94 ASP A N 1
ATOM 780 C CA . ASP A 1 94 ? -12.321 8.137 8.485 1.00 71.38 94 ASP A CA 1
ATOM 781 C C . ASP A 1 94 ? -12.024 7.903 9.977 1.00 71.38 94 ASP A C 1
ATOM 783 O O . ASP A 1 94 ? -12.581 6.979 10.574 1.00 71.38 94 ASP A O 1
ATOM 787 N N . GLU A 1 95 ? -11.214 8.764 10.608 1.00 61.50 95 GLU A N 1
ATOM 788 C CA . GLU A 1 95 ? -10.937 8.720 12.051 1.00 61.50 95 GLU A CA 1
ATOM 789 C C . GLU A 1 95 ? -12.202 8.981 12.863 1.00 61.50 95 GLU A C 1
ATOM 791 O O . GLU A 1 95 ? -12.575 8.145 13.685 1.00 61.50 95 GLU A O 1
ATOM 796 N N . ASP A 1 96 ? -12.935 10.054 12.570 1.00 59.75 96 ASP A N 1
ATOM 797 C CA . ASP A 1 96 ? -14.199 10.355 13.247 1.00 59.75 96 ASP A CA 1
ATOM 798 C C . ASP A 1 96 ? -15.226 9.226 13.094 1.00 59.75 96 ASP A C 1
ATOM 800 O O . ASP A 1 96 ? -15.965 8.912 14.032 1.00 59.75 96 ASP A O 1
ATOM 804 N N . ARG A 1 97 ? -15.268 8.573 11.928 1.00 66.56 97 ARG A N 1
ATOM 805 C CA . ARG A 1 97 ? -16.178 7.458 11.643 1.00 66.56 97 ARG A CA 1
ATOM 806 C C . ARG A 1 97 ? -15.789 6.187 12.403 1.00 66.56 97 ARG A C 1
ATOM 808 O O . ARG A 1 97 ? -16.648 5.569 13.036 1.00 66.56 97 ARG A O 1
ATOM 815 N N . LEU A 1 98 ? -14.508 5.821 12.394 1.00 64.12 98 LEU A N 1
ATOM 816 C CA . LEU A 1 98 ? -13.995 4.633 13.079 1.00 64.12 98 LEU A CA 1
ATOM 817 C C . LEU A 1 98 ? -13.984 4.819 14.602 1.00 64.12 98 LEU A C 1
ATOM 819 O O . LEU A 1 98 ? -14.472 3.952 15.323 1.00 64.12 98 LEU A O 1
ATOM 823 N N . VAL A 1 99 ? -13.524 5.966 15.104 1.00 58.47 99 VAL A N 1
ATOM 824 C CA . VAL A 1 99 ? -13.494 6.305 16.536 1.00 58.47 99 VAL A CA 1
ATOM 825 C C . VAL A 1 99 ? -14.908 6.433 17.094 1.00 58.47 99 VAL A C 1
ATOM 827 O O . VAL A 1 99 ? -15.189 5.876 18.157 1.00 58.47 99 VAL A O 1
ATOM 830 N N . ARG A 1 100 ? -15.845 7.078 16.381 1.00 55.31 100 ARG A N 1
ATOM 831 C CA . ARG A 1 100 ? -17.251 7.117 16.812 1.00 55.31 100 ARG A CA 1
ATOM 832 C C . ARG A 1 100 ? -17.842 5.716 16.881 1.00 55.31 100 ARG A C 1
ATOM 834 O O . ARG A 1 100 ? -18.545 5.447 17.848 1.00 55.31 100 ARG A O 1
ATOM 841 N N . ASN A 1 101 ? -17.555 4.815 15.944 1.00 52.59 101 ASN A N 1
ATOM 842 C CA . ASN A 1 101 ? -18.083 3.446 15.985 1.00 52.59 101 ASN A CA 1
ATOM 843 C C . ASN A 1 101 ? -17.421 2.591 17.084 1.00 52.59 101 ASN A C 1
ATOM 845 O O . ASN A 1 101 ? -18.122 1.851 17.776 1.00 52.59 101 ASN A O 1
ATOM 849 N N . VAL A 1 102 ? -16.121 2.770 17.343 1.00 51.12 102 VAL A N 1
ATOM 850 C CA . VAL A 1 102 ? -15.399 2.154 18.475 1.00 51.12 102 VAL A CA 1
ATOM 851 C C . VAL A 1 102 ? -15.946 2.646 19.825 1.00 51.12 102 VAL A C 1
ATOM 853 O O . VAL A 1 102 ? -16.209 1.841 20.718 1.00 51.12 102 VAL A O 1
ATOM 856 N N . ILE A 1 103 ? -16.199 3.951 19.973 1.00 46.06 103 ILE A N 1
ATOM 857 C CA . ILE A 1 103 ? -16.712 4.563 21.212 1.00 46.06 103 ILE A CA 1
ATOM 858 C C . ILE A 1 103 ? -18.210 4.288 21.417 1.00 46.06 103 ILE A C 1
ATOM 860 O O . ILE A 1 103 ? -18.625 3.905 22.512 1.00 46.06 103 ILE A O 1
ATOM 864 N N . THR A 1 104 ? -19.050 4.455 20.391 1.00 45.97 104 THR A N 1
ATOM 865 C CA . THR A 1 104 ? -20.501 4.197 20.500 1.00 45.97 104 THR A CA 1
ATOM 866 C C . THR A 1 104 ? -20.805 2.711 20.638 1.00 45.97 104 THR A C 1
ATOM 868 O O . THR A 1 104 ? -21.718 2.350 21.379 1.00 45.97 104 THR A O 1
ATOM 871 N N . GLY A 1 105 ? -19.983 1.848 20.039 1.00 44.31 105 GLY A N 1
ATOM 872 C CA . GLY A 1 105 ? -20.034 0.414 20.273 1.00 44.31 105 GLY A CA 1
ATOM 873 C C . GLY A 1 105 ? -19.654 -0.016 21.688 1.00 44.31 105 GLY A C 1
ATOM 874 O O . GLY A 1 105 ? -20.192 -1.010 22.173 1.00 44.31 105 GLY A O 1
ATOM 875 N N . GLY A 1 106 ? -18.806 0.758 22.372 1.00 40.44 106 GLY A N 1
ATOM 876 C CA . GLY A 1 106 ? -18.534 0.601 23.803 1.00 40.44 106 GLY A CA 1
ATOM 877 C C . GLY A 1 106 ? -19.634 1.169 24.713 1.00 40.44 106 GLY A C 1
ATOM 878 O O . GLY A 1 106 ? -19.840 0.668 25.817 1.00 40.44 106 GLY A O 1
ATOM 879 N N . LEU A 1 107 ? -20.383 2.184 24.263 1.00 39.72 107 LEU A N 1
ATOM 880 C CA . LEU A 1 107 ? -21.383 2.897 25.075 1.00 39.72 107 LEU A CA 1
ATOM 881 C C . LEU A 1 107 ? -22.801 2.305 25.033 1.00 39.72 107 LEU A C 1
ATOM 883 O O . LEU A 1 107 ? -23.568 2.525 25.970 1.00 39.72 107 LEU A O 1
ATOM 887 N N . THR A 1 108 ? -23.166 1.501 24.029 1.00 43.22 108 THR A N 1
ATOM 888 C CA . THR A 1 108 ? -24.450 0.765 24.032 1.00 43.22 108 THR A CA 1
ATOM 889 C C . THR A 1 108 ? -24.468 -0.445 24.978 1.00 43.22 108 THR A C 1
ATOM 891 O O . THR A 1 108 ? -25.470 -1.149 25.062 1.00 43.22 108 THR A O 1
ATOM 894 N N . GLY A 1 109 ? -23.399 -0.671 25.749 1.00 40.94 109 GLY A N 1
ATOM 895 C CA . GLY A 1 109 ? -23.373 -1.554 26.918 1.00 40.94 109 GLY A CA 1
ATOM 896 C C . GLY A 1 109 ? -23.971 -0.897 28.169 1.00 40.94 109 GLY A C 1
ATOM 897 O O . GLY A 1 109 ? -23.377 -0.953 29.246 1.00 40.94 109 GLY A O 1
ATOM 898 N N . THR A 1 110 ? -25.141 -0.259 28.056 1.00 44.62 110 THR A N 1
ATOM 899 C CA . THR A 1 110 ? -25.823 0.511 29.122 1.00 44.62 110 THR A CA 1
ATOM 900 C C . THR A 1 110 ? -26.118 -0.278 30.411 1.00 44.62 110 THR A C 1
ATOM 902 O O . THR A 1 110 ? -26.490 0.314 31.424 1.00 44.62 110 THR A O 1
ATOM 905 N N . GLY A 1 111 ? -25.868 -1.590 30.444 1.00 41.62 111 GLY A N 1
ATOM 906 C CA . GLY A 1 111 ? -25.872 -2.393 31.670 1.00 41.62 111 GLY A CA 1
ATOM 907 C C . GLY A 1 111 ? -24.677 -2.153 32.608 1.00 41.62 111 GLY A C 1
ATOM 908 O O . GLY A 1 111 ? -24.819 -2.326 33.820 1.00 41.62 111 GLY A O 1
ATOM 909 N N . LEU A 1 112 ? -23.515 -1.715 32.102 1.00 38.66 112 LEU A N 1
ATOM 910 C CA . LEU A 1 112 ? -22.304 -1.577 32.926 1.00 38.66 112 LEU A CA 1
ATOM 911 C C . LEU A 1 112 ? -22.353 -0.336 33.829 1.00 38.66 112 LEU A C 1
ATOM 913 O O . LEU A 1 112 ? -21.956 -0.403 34.991 1.00 38.66 112 LEU A O 1
ATOM 917 N N . PHE A 1 113 ? -22.920 0.774 33.346 1.00 39.84 113 PHE A N 1
ATOM 918 C CA . PHE A 1 113 ? -23.098 1.989 34.153 1.00 39.84 113 PHE A CA 1
ATOM 919 C C . PHE A 1 113 ? -24.143 1.805 35.265 1.00 39.84 113 PHE A C 1
ATOM 921 O O . PHE A 1 113 ? -23.953 2.299 36.378 1.00 39.84 113 PHE A O 1
ATOM 928 N N . ALA A 1 114 ? -25.192 1.010 35.024 1.00 41.41 114 ALA A N 1
ATOM 929 C CA . ALA A 1 114 ? -26.165 0.648 36.056 1.00 41.41 114 ALA A CA 1
ATOM 930 C C . ALA A 1 114 ? -25.563 -0.267 37.147 1.00 41.41 114 ALA A C 1
ATOM 932 O O . ALA A 1 114 ? -25.940 -0.170 38.318 1.00 41.41 114 ALA A O 1
ATOM 933 N N . ALA A 1 115 ? -24.597 -1.123 36.791 1.00 38.97 115 ALA A N 1
ATOM 934 C CA . ALA A 1 115 ? -23.849 -1.955 37.738 1.00 38.97 115 ALA A CA 1
ATOM 935 C C . ALA A 1 115 ? -22.769 -1.159 38.508 1.00 38.97 115 ALA A C 1
ATOM 937 O O . ALA A 1 115 ? -22.608 -1.345 39.719 1.00 38.97 115 ALA A O 1
ATOM 938 N N . LEU A 1 116 ? -22.090 -0.218 37.840 1.00 36.78 116 LEU A N 1
ATOM 939 C CA . LEU A 1 116 ? -21.115 0.715 38.426 1.00 36.78 116 LEU A CA 1
ATOM 940 C C . LEU A 1 116 ? -21.742 1.640 39.482 1.00 36.78 116 LEU A C 1
ATOM 942 O O . LEU A 1 116 ? -21.109 1.917 40.500 1.00 36.78 116 LEU A O 1
ATOM 946 N N . ALA A 1 117 ? -23.003 2.045 39.297 1.00 41.66 117 ALA A N 1
ATOM 947 C CA . ALA A 1 117 ? -23.730 2.886 40.249 1.00 41.66 117 ALA A CA 1
ATOM 948 C C . ALA A 1 117 ? -24.043 2.190 41.592 1.00 41.66 117 ALA A C 1
ATOM 950 O O . ALA A 1 117 ? -24.252 2.868 42.596 1.00 41.66 117 ALA A O 1
ATOM 951 N N . LYS A 1 118 ? -24.072 0.846 41.646 1.00 42.69 118 LYS A N 1
ATOM 952 C CA . LYS A 1 118 ? -24.444 0.098 42.864 1.00 42.69 118 LYS A CA 1
ATOM 953 C C . LYS A 1 118 ? -23.259 -0.435 43.674 1.00 42.69 118 LYS A C 1
ATOM 955 O O . LYS A 1 118 ? -23.411 -0.601 44.883 1.00 42.69 118 LYS A O 1
ATOM 960 N N . LYS A 1 119 ? -22.099 -0.727 43.064 1.00 38.88 119 LYS A N 1
ATOM 961 C CA . LYS A 1 119 ? -20.913 -1.268 43.773 1.00 38.88 119 LYS A CA 1
ATOM 962 C C . LYS A 1 119 ? -19.578 -0.810 43.145 1.00 38.88 119 LYS A C 1
ATOM 964 O O . LYS A 1 119 ? -18.918 -1.597 42.466 1.00 38.88 119 LYS A O 1
ATOM 969 N N . PRO A 1 120 ? -19.111 0.418 43.435 1.00 41.66 120 PRO A N 1
ATOM 970 C CA . PRO A 1 120 ? -17.931 1.007 42.786 1.00 41.66 120 PRO A CA 1
ATOM 971 C C . PRO A 1 120 ? -16.612 0.274 43.094 1.00 41.66 120 PRO A C 1
ATOM 973 O O . PRO A 1 120 ? -15.717 0.224 42.257 1.00 41.66 120 PRO A O 1
ATOM 976 N N . LYS A 1 121 ? -16.493 -0.361 44.269 1.00 37.59 121 LYS A N 1
ATOM 977 C CA . LYS A 1 121 ? -15.262 -1.061 44.683 1.00 37.59 121 LYS A CA 1
ATOM 978 C C . LYS A 1 121 ? -15.057 -2.422 44.004 1.00 37.59 121 LYS A C 1
ATOM 980 O O . LYS A 1 121 ? -13.922 -2.866 43.894 1.00 37.59 121 LYS A O 1
ATOM 985 N N . LEU A 1 122 ? -16.129 -3.074 43.540 1.00 38.00 122 LEU A N 1
ATOM 986 C CA . LEU A 1 122 ? -16.039 -4.364 42.840 1.00 38.00 122 LEU A CA 1
ATOM 987 C C . LEU A 1 122 ? -15.729 -4.169 41.347 1.00 38.00 122 LEU A C 1
ATOM 989 O O . LEU A 1 122 ? -15.010 -4.962 40.751 1.00 38.00 122 LEU A O 1
ATOM 993 N N . ALA A 1 123 ? -16.234 -3.083 40.757 1.00 38.31 123 ALA A N 1
ATOM 994 C CA . ALA A 1 123 ? -16.016 -2.755 39.351 1.00 38.31 123 ALA A CA 1
ATOM 995 C C . ALA A 1 123 ? -14.570 -2.318 39.056 1.00 38.31 123 ALA A C 1
ATOM 997 O O . ALA A 1 123 ? -14.035 -2.647 38.002 1.00 38.31 123 ALA A O 1
ATOM 998 N N . LEU A 1 124 ? -13.909 -1.656 40.013 1.00 35.00 124 LEU A N 1
ATOM 999 C CA . LEU A 1 124 ? -12.500 -1.276 39.885 1.00 35.00 124 LEU A CA 1
ATOM 1000 C C . LEU A 1 124 ? -11.558 -2.495 39.898 1.00 35.00 124 LEU A C 1
ATOM 1002 O O . LEU A 1 124 ? -10.543 -2.491 39.212 1.00 35.00 124 LEU A O 1
ATOM 1006 N N . PHE A 1 125 ? -11.922 -3.560 40.622 1.00 34.25 125 PHE A N 1
ATOM 1007 C CA . PHE A 1 125 ? -11.172 -4.823 40.635 1.00 34.25 125 PHE A CA 1
ATOM 1008 C C . PHE A 1 125 ? -11.385 -5.663 39.368 1.00 34.25 125 PHE A C 1
ATOM 1010 O O . PHE A 1 125 ? -10.512 -6.440 38.997 1.00 34.25 125 PHE A O 1
ATOM 1017 N N . MET A 1 126 ? -12.512 -5.483 38.678 1.00 35.09 126 MET A N 1
ATOM 1018 C CA . MET A 1 126 ? -12.832 -6.204 37.442 1.00 35.09 126 MET A CA 1
ATOM 1019 C C . MET A 1 126 ? -12.319 -5.525 36.158 1.00 35.09 126 MET A C 1
ATOM 1021 O O . MET A 1 126 ? -12.302 -6.149 35.100 1.00 35.09 126 MET A O 1
ATOM 1025 N N . LEU A 1 127 ? -11.818 -4.289 36.254 1.00 38.34 127 LEU A N 1
ATOM 1026 C CA . LEU A 1 127 ? -11.013 -3.642 35.206 1.00 38.34 127 LEU A CA 1
ATOM 1027 C C . LEU A 1 127 ? -9.606 -4.261 35.073 1.00 38.34 127 LEU A C 1
ATOM 1029 O O . LEU A 1 127 ? -8.913 -4.021 34.087 1.00 38.34 127 LEU A O 1
ATOM 1033 N N . GLY A 1 128 ? -9.199 -5.096 36.035 1.00 34.16 128 GLY A N 1
ATOM 1034 C CA . GLY A 1 128 ? -8.007 -5.930 35.952 1.00 34.16 128 GLY A CA 1
ATOM 1035 C C . GLY A 1 128 ? -8.274 -7.216 35.167 1.00 34.16 128 GLY A C 1
ATOM 1036 O O . GLY A 1 128 ? -8.744 -8.205 35.716 1.00 34.16 128 GLY A O 1
ATOM 1037 N N . ALA A 1 129 ? -7.922 -7.204 33.885 1.00 36.25 129 ALA A N 1
ATOM 1038 C CA . ALA A 1 129 ? -7.536 -8.374 33.089 1.00 36.25 129 ALA A CA 1
ATOM 1039 C C . ALA A 1 129 ? -8.586 -9.410 32.611 1.00 36.25 129 ALA A C 1
ATOM 1041 O O . ALA A 1 129 ? -8.184 -10.282 31.846 1.00 36.25 129 ALA A O 1
ATOM 1042 N N . ALA A 1 130 ? -9.888 -9.353 32.943 1.00 31.66 130 ALA A N 1
ATOM 1043 C CA . ALA A 1 130 ? -10.804 -10.449 32.539 1.00 31.66 130 ALA A CA 1
ATOM 1044 C C . ALA A 1 130 ? -12.215 -10.086 32.023 1.00 31.66 130 ALA A C 1
ATOM 1046 O O . ALA A 1 130 ? -12.938 -10.988 31.608 1.00 31.66 130 ALA A O 1
ATOM 1047 N N . LEU A 1 131 ? -12.634 -8.813 32.004 1.00 33.91 131 LEU A N 1
ATOM 1048 C CA . LEU A 1 131 ? -14.019 -8.447 31.630 1.00 33.91 131 LEU A CA 1
ATOM 1049 C C . LEU A 1 131 ? -14.193 -7.768 30.265 1.00 33.91 131 LEU A C 1
ATOM 1051 O O . LEU A 1 131 ? -15.324 -7.584 29.824 1.00 33.91 131 LEU A O 1
ATOM 1055 N N . ILE A 1 132 ? -13.100 -7.471 29.561 1.00 41.28 132 ILE A N 1
ATOM 1056 C CA . ILE A 1 132 ? -13.151 -6.994 28.167 1.00 41.28 132 ILE A CA 1
ATOM 1057 C C . ILE A 1 132 ? -13.457 -8.166 27.212 1.00 41.28 132 ILE A C 1
ATOM 1059 O O . ILE A 1 132 ? -14.049 -7.980 26.159 1.00 41.28 132 ILE A O 1
ATOM 1063 N N . THR A 1 133 ? -13.155 -9.404 27.606 1.00 36.16 133 THR A N 1
ATOM 1064 C CA . THR A 1 133 ? -13.094 -10.547 26.684 1.00 36.16 133 THR A CA 1
ATOM 1065 C C . THR A 1 133 ? -14.408 -11.304 26.448 1.00 36.16 133 THR A C 1
ATOM 1067 O O . THR A 1 133 ? -14.415 -12.208 25.621 1.00 36.16 133 THR A O 1
ATOM 1070 N N . PHE A 1 134 ? -15.516 -11.000 27.141 1.00 33.94 134 PHE A N 1
ATOM 1071 C CA . PHE A 1 134 ? -16.680 -11.913 27.162 1.00 33.94 134 PHE A CA 1
ATOM 1072 C C . PHE A 1 134 ? -17.989 -11.432 26.505 1.00 33.94 134 PHE A C 1
ATOM 1074 O O . PHE A 1 134 ? -18.933 -12.218 26.470 1.00 33.94 134 PHE A O 1
ATOM 1081 N N . PHE A 1 135 ? -18.083 -10.219 25.933 1.00 35.59 135 PHE A N 1
ATOM 1082 C CA . PHE A 1 135 ? -19.368 -9.729 25.376 1.00 35.59 135 PHE A CA 1
ATOM 1083 C C . PHE A 1 135 ? -19.338 -8.973 24.025 1.00 35.59 135 PHE A C 1
ATOM 1085 O O . PHE A 1 135 ? -20.363 -8.413 23.643 1.00 35.59 135 PHE A O 1
ATOM 1092 N N . PHE A 1 136 ? -18.247 -8.981 23.246 1.00 41.97 136 PHE A N 1
ATOM 1093 C CA . PHE A 1 136 ? -18.087 -8.024 22.128 1.00 41.97 136 PHE A CA 1
ATOM 1094 C C . PHE A 1 136 ? -18.035 -8.578 20.686 1.00 41.97 136 PHE A C 1
ATOM 1096 O O . PHE A 1 136 ? -17.688 -7.857 19.757 1.00 41.97 136 PHE A O 1
ATOM 1103 N N . THR A 1 137 ? -18.489 -9.801 20.410 1.00 48.41 137 THR A N 1
ATOM 1104 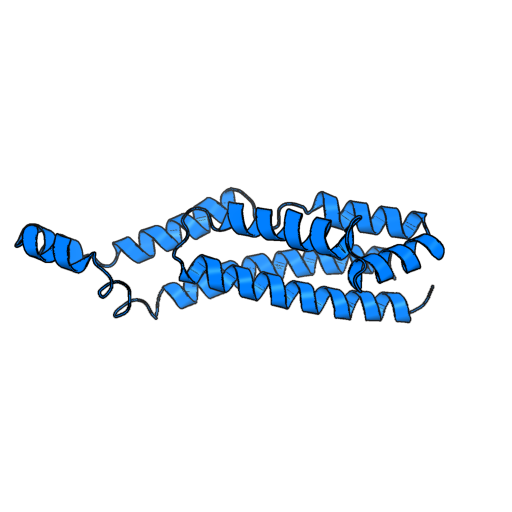C CA . THR A 1 137 ? -18.291 -10.418 19.076 1.00 48.41 137 THR A CA 1
ATOM 1105 C C . THR A 1 137 ? -19.143 -9.847 17.926 1.00 48.41 137 THR A C 1
ATOM 1107 O O . THR A 1 137 ? -18.826 -10.070 16.761 1.00 48.41 137 THR A O 1
ATOM 1110 N N . GLY A 1 138 ? -20.227 -9.108 18.185 1.00 45.22 138 GLY A N 1
ATOM 1111 C CA . GLY A 1 138 ? -21.123 -8.622 17.118 1.00 45.22 138 GLY A CA 1
ATOM 1112 C C . GLY A 1 138 ? -20.751 -7.262 16.517 1.00 45.22 138 GLY A C 1
ATOM 1113 O O . GLY A 1 138 ? -20.952 -7.037 15.323 1.00 45.22 138 GLY A O 1
ATOM 1114 N N . ASN A 1 139 ? -20.237 -6.345 17.340 1.00 56.16 139 ASN A N 1
ATOM 1115 C CA . ASN A 1 139 ? -19.974 -4.962 16.934 1.00 56.16 139 ASN A CA 1
ATOM 1116 C C . ASN A 1 139 ? -18.512 -4.746 16.526 1.00 56.16 139 ASN A C 1
ATOM 1118 O O . ASN A 1 139 ? -18.249 -4.018 15.575 1.00 56.16 139 ASN A O 1
ATOM 1122 N N . GLU A 1 140 ? -17.577 -5.463 17.157 1.00 55.50 140 GLU A N 1
ATOM 1123 C CA . GLU A 1 140 ? -16.178 -5.515 16.717 1.00 55.50 140 GLU A CA 1
ATOM 1124 C C . GLU A 1 140 ? -16.073 -6.023 15.282 1.00 55.50 140 GLU A C 1
ATOM 1126 O O . GLU A 1 140 ? -15.456 -5.367 14.456 1.00 55.50 140 GLU A O 1
ATOM 1131 N N . ASN A 1 141 ? -16.761 -7.117 14.938 1.00 62.44 141 ASN A N 1
ATOM 1132 C CA . ASN A 1 141 ? -16.746 -7.659 13.576 1.00 62.44 141 ASN A CA 1
ATOM 1133 C C . ASN A 1 141 ? -17.255 -6.661 12.523 1.00 62.44 141 ASN A C 1
ATOM 1135 O O . ASN A 1 141 ? -16.774 -6.670 11.393 1.00 62.44 141 ASN A O 1
ATOM 1139 N N . LYS A 1 142 ? -18.199 -5.778 12.879 1.00 66.88 142 LYS A N 1
ATOM 1140 C CA . LYS A 1 142 ? -18.675 -4.714 11.981 1.00 66.88 142 LYS A CA 1
ATOM 1141 C C . LYS A 1 142 ? -17.650 -3.596 11.823 1.00 66.88 142 LYS A C 1
ATOM 1143 O O . LYS A 1 142 ? -17.431 -3.149 10.705 1.00 66.88 142 LYS A O 1
ATOM 1148 N N . ILE A 1 143 ? -17.016 -3.179 12.917 1.00 65.62 143 ILE A N 1
ATOM 1149 C CA . ILE A 1 143 ? -15.964 -2.153 12.908 1.00 65.62 143 ILE A CA 1
ATOM 1150 C C . ILE A 1 143 ? -14.733 -2.661 12.146 1.00 65.62 143 ILE A C 1
ATOM 1152 O O . ILE A 1 143 ? -14.173 -1.933 11.333 1.00 65.62 143 ILE A O 1
ATOM 1156 N N . ILE A 1 144 ? -14.356 -3.927 12.355 1.00 68.00 144 ILE A N 1
ATOM 1157 C CA . ILE A 1 144 ? -13.305 -4.618 11.603 1.00 68.00 144 ILE A CA 1
ATOM 1158 C C . ILE A 1 144 ? -13.661 -4.618 10.115 1.00 68.00 144 ILE A C 1
ATOM 1160 O O . ILE A 1 144 ? -12.870 -4.136 9.313 1.00 68.00 144 ILE A O 1
ATOM 1164 N N . ALA A 1 145 ? -14.863 -5.072 9.747 1.00 74.25 145 ALA A N 1
ATOM 1165 C CA . ALA A 1 145 ? -15.289 -5.115 8.349 1.00 74.25 145 ALA A CA 1
ATOM 1166 C C . ALA A 1 145 ? -15.320 -3.725 7.687 1.00 74.25 145 ALA A C 1
ATOM 1168 O O . ALA A 1 145 ? -14.970 -3.591 6.517 1.00 74.25 145 ALA A O 1
ATOM 1169 N N . GLU A 1 146 ? -15.715 -2.683 8.421 1.00 78.94 146 GLU A N 1
ATOM 1170 C CA . GLU A 1 146 ? -15.740 -1.306 7.923 1.00 78.94 146 GLU A CA 1
ATOM 1171 C C . GLU A 1 146 ? -14.329 -0.743 7.715 1.00 78.94 146 GLU A C 1
ATOM 1173 O O . GLU A 1 146 ? -14.039 -0.214 6.640 1.00 78.94 146 GLU A O 1
ATOM 1178 N N . ALA A 1 147 ? -13.437 -0.913 8.696 1.00 76.56 147 ALA A N 1
ATOM 1179 C CA . ALA A 1 147 ? -12.038 -0.508 8.584 1.00 76.56 147 ALA A CA 1
ATOM 1180 C C . ALA A 1 147 ? -11.340 -1.241 7.430 1.00 76.56 147 ALA A C 1
ATOM 1182 O O . ALA A 1 147 ? -10.718 -0.607 6.581 1.00 76.56 147 ALA A O 1
ATOM 1183 N N . GLN A 1 148 ? -11.513 -2.563 7.342 1.00 80.12 148 GLN A N 1
ATOM 1184 C CA . GLN A 1 148 ? -10.987 -3.369 6.242 1.00 80.12 148 GLN A CA 1
ATOM 1185 C C . GLN A 1 148 ? -11.537 -2.902 4.895 1.00 80.12 148 GLN A C 1
ATOM 1187 O O . GLN A 1 148 ? -10.768 -2.702 3.964 1.00 80.12 148 GLN A O 1
ATOM 1192 N N . SER A 1 149 ? -12.848 -2.670 4.782 1.00 85.31 149 SER A N 1
ATOM 1193 C CA . SER A 1 149 ? -13.454 -2.225 3.525 1.00 85.31 149 SER A CA 1
ATOM 1194 C C . SER A 1 149 ? -12.898 -0.881 3.053 1.00 85.31 149 SER A C 1
ATOM 1196 O O . SER A 1 149 ? -12.702 -0.709 1.849 1.00 85.31 149 SER A O 1
ATOM 1198 N N . LEU A 1 150 ? -12.662 0.068 3.965 1.00 86.56 150 LEU A N 1
ATOM 1199 C CA . LEU A 1 150 ? -12.064 1.365 3.635 1.00 86.56 150 LEU A CA 1
ATOM 1200 C C . LEU A 1 150 ? -10.621 1.194 3.158 1.00 86.56 150 LEU A C 1
ATOM 1202 O O . LEU A 1 150 ? -10.260 1.675 2.086 1.00 86.56 150 LEU A O 1
ATOM 1206 N N . VAL A 1 151 ? -9.822 0.445 3.914 1.00 87.62 151 VAL A N 1
ATOM 1207 C CA . VAL A 1 151 ? -8.412 0.183 3.608 1.00 87.62 151 VAL A CA 1
ATOM 1208 C C . VAL A 1 151 ? -8.256 -0.557 2.281 1.00 87.62 151 VAL A C 1
ATOM 1210 O O . VAL A 1 151 ? -7.485 -0.128 1.427 1.00 87.62 151 VAL A O 1
ATOM 1213 N N . THR A 1 152 ? -9.025 -1.626 2.061 1.00 89.06 152 THR A N 1
ATOM 1214 C CA . THR A 1 152 ? -9.014 -2.388 0.806 1.00 89.06 152 THR A CA 1
ATOM 1215 C C . THR A 1 152 ? -9.375 -1.504 -0.379 1.00 89.06 152 THR A C 1
ATOM 1217 O O . THR A 1 152 ? -8.695 -1.552 -1.400 1.00 89.06 152 THR A O 1
ATOM 1220 N N . LYS A 1 153 ? -10.401 -0.653 -0.247 1.00 91.88 153 LYS A N 1
ATOM 1221 C CA . LYS A 1 153 ? -10.778 0.283 -1.311 1.00 91.88 153 LYS A CA 1
ATOM 1222 C C . LYS A 1 153 ? -9.609 1.198 -1.684 1.00 91.88 153 LYS A C 1
ATOM 1224 O O . LYS A 1 153 ? -9.313 1.347 -2.863 1.00 91.88 153 LYS A O 1
ATOM 1229 N N . ARG A 1 154 ? -8.926 1.771 -0.692 1.00 91.31 154 ARG A N 1
ATOM 1230 C CA . ARG A 1 154 ? -7.793 2.685 -0.902 1.00 91.31 154 ARG A CA 1
ATOM 1231 C C . ARG A 1 154 ? -6.593 1.988 -1.530 1.00 91.31 154 ARG A C 1
ATOM 1233 O O . ARG A 1 154 ? -5.986 2.531 -2.445 1.00 91.31 154 ARG A O 1
ATOM 1240 N N . LEU A 1 155 ? -6.277 0.775 -1.084 1.00 93.38 155 LEU A N 1
ATOM 1241 C CA . LEU A 1 155 ? -5.191 -0.012 -1.666 1.00 93.38 155 LEU A CA 1
ATOM 1242 C C . LEU A 1 155 ? -5.473 -0.407 -3.120 1.00 93.38 155 LEU A C 1
ATOM 1244 O O . LEU A 1 155 ? -4.544 -0.387 -3.922 1.00 93.38 155 LEU A O 1
ATOM 1248 N N . ASN A 1 156 ? -6.726 -0.702 -3.472 1.00 95.12 156 ASN A N 1
ATOM 1249 C CA . ASN A 1 156 ? -7.118 -0.961 -4.860 1.00 95.12 156 ASN A CA 1
ATOM 1250 C C . ASN A 1 156 ? -7.048 0.319 -5.713 1.00 95.12 156 ASN A C 1
ATOM 1252 O O . ASN A 1 156 ? -6.486 0.292 -6.797 1.00 95.12 156 ASN A O 1
ATOM 1256 N N . GLU A 1 157 ? -7.517 1.468 -5.203 1.00 94.75 157 GLU A N 1
ATOM 1257 C CA . GLU A 1 157 ? -7.386 2.763 -5.903 1.00 94.75 157 GLU A CA 1
ATOM 1258 C C . GLU A 1 157 ? -5.916 3.123 -6.193 1.00 94.75 157 GLU A C 1
ATOM 1260 O O . GLU A 1 157 ? -5.605 3.747 -7.208 1.00 94.75 157 GLU A O 1
ATOM 1265 N N . ILE A 1 158 ? -5.000 2.766 -5.289 1.00 95.06 158 ILE A N 1
ATOM 1266 C CA . ILE A 1 158 ? -3.560 2.954 -5.492 1.00 95.06 158 ILE A CA 1
ATOM 1267 C C . ILE A 1 158 ? -3.031 1.965 -6.534 1.00 95.06 158 ILE A C 1
ATOM 1269 O O . ILE A 1 158 ? -2.295 2.387 -7.423 1.00 95.06 158 ILE A O 1
ATOM 1273 N N . GLU A 1 159 ? -3.415 0.690 -6.439 1.00 96.19 159 GLU A N 1
ATOM 1274 C CA . GLU A 1 159 ? -3.043 -0.352 -7.402 1.00 96.19 159 GLU A CA 1
ATOM 1275 C C . GLU A 1 159 ? -3.418 0.040 -8.826 1.00 96.19 159 GLU A C 1
ATOM 1277 O O . GLU A 1 159 ? -2.544 0.077 -9.686 1.00 96.19 159 GLU A O 1
ATOM 1282 N N . ASP A 1 160 ? -4.682 0.404 -9.048 1.00 96.69 160 ASP A N 1
ATOM 1283 C CA . ASP A 1 160 ? -5.210 0.770 -10.360 1.00 96.69 160 ASP A CA 1
ATOM 1284 C C . ASP A 1 160 ? -4.389 1.913 -10.972 1.00 96.69 160 ASP A C 1
ATOM 1286 O O . ASP A 1 160 ? -3.954 1.840 -12.119 1.00 96.69 160 ASP A O 1
ATOM 1290 N N . ARG A 1 161 ? -4.065 2.937 -10.171 1.00 95.56 161 ARG A N 1
ATOM 1291 C CA . ARG A 1 161 ? -3.245 4.076 -10.613 1.00 95.56 161 ARG A CA 1
ATOM 1292 C C . ARG A 1 161 ? -1.808 3.688 -10.943 1.00 95.56 161 ARG A C 1
ATOM 1294 O O . ARG A 1 161 ? -1.203 4.314 -11.812 1.00 95.56 161 ARG A O 1
ATOM 1301 N N . VAL A 1 162 ? -1.226 2.721 -10.233 1.00 95.12 162 VAL A N 1
ATOM 1302 C CA . VAL A 1 162 ? 0.109 2.213 -10.572 1.00 95.12 162 VAL A CA 1
ATOM 1303 C C . VAL A 1 162 ? 0.044 1.379 -11.851 1.00 95.12 162 VAL A C 1
ATOM 1305 O O . VAL A 1 162 ? 0.890 1.563 -12.725 1.00 95.12 162 VAL A O 1
ATOM 1308 N N . LEU A 1 163 ? -0.970 0.527 -12.005 1.00 95.00 163 LEU A N 1
ATOM 1309 C CA . LEU A 1 163 ? -1.161 -0.291 -13.202 1.00 95.00 163 LEU A CA 1
ATOM 1310 C C . LEU A 1 163 ? -1.370 0.562 -14.459 1.00 95.00 163 LEU A C 1
ATOM 1312 O O . LEU A 1 163 ? -0.733 0.279 -15.465 1.00 95.00 163 LEU A O 1
ATOM 1316 N N . GLU A 1 164 ? -2.116 1.667 -14.381 1.00 94.56 164 GLU A N 1
ATOM 1317 C CA . GLU A 1 164 ? -2.262 2.649 -15.475 1.00 94.56 164 GLU A CA 1
ATOM 1318 C C . GLU A 1 164 ? -0.929 3.241 -15.970 1.00 94.56 164 GLU A C 1
ATOM 1320 O O . GLU A 1 164 ? -0.838 3.742 -17.090 1.00 94.56 164 GLU A O 1
ATOM 1325 N N . VAL A 1 165 ? 0.102 3.254 -15.121 1.00 93.50 165 VAL A N 1
ATOM 1326 C CA . VAL A 1 165 ? 1.447 3.729 -15.477 1.00 93.50 165 VAL A CA 1
ATOM 1327 C C . VAL A 1 165 ? 2.328 2.594 -15.997 1.00 93.50 165 VAL A C 1
ATOM 1329 O O . VAL A 1 165 ? 3.271 2.844 -16.755 1.00 93.50 165 VAL A O 1
ATOM 1332 N N . LEU A 1 166 ? 2.070 1.368 -15.546 1.00 89.38 166 LEU A N 1
ATOM 1333 C CA . LEU A 1 166 ? 2.857 0.193 -15.888 1.00 89.38 166 LEU A CA 1
ATOM 1334 C C . LEU A 1 166 ? 2.434 -0.443 -17.219 1.00 89.38 166 LEU A C 1
ATOM 1336 O O . LEU A 1 166 ? 3.324 -0.907 -17.938 1.00 89.38 166 LEU A O 1
ATOM 1340 N N . GLU A 1 167 ? 1.137 -0.443 -17.532 1.00 85.31 167 GLU A N 1
ATOM 1341 C CA . GLU A 1 167 ? 0.534 -0.937 -18.784 1.00 85.31 167 GLU A CA 1
ATOM 1342 C C . GLU A 1 167 ? 0.702 0.063 -19.947 1.00 85.31 167 GLU A C 1
ATOM 1344 O O . GLU A 1 167 ? 1.053 -0.398 -21.060 1.00 85.31 167 GLU A O 1
#

Sequence (167 aa):
MDAYLVDQFKTLWDEVKVMVDFETKRLVGMHDQNIVKKLNGYYVYEILRGLWFSESFPNKYNAWYAALAEADHLRAEKVEKILMKNNALLDDNDEDRLVRNVITGGLTGTGLFAALAKKPKLALFMLGAALITFFFTGNENKIIAEAQSLVTKRLNEIEDRVLEVLE

Foldseek 3Di:
DDPVLLVLLVVVLVVVLVVLLVLLLVCLVVLPLCSQVVSLVCCQVCPLDVAQVDPPDDDSNVVSLVVCCVVPVVLSVQLNCLSVVPSRLDDPVVSCVLNCLSVVLVVVPVVVVVVCVPDVPVVVVVVPDDDVPDPRPPSSVVSSVVSSVSNVVSSVVSSVSSSVSVD

pLDDT: mean 73.98, std 20.93, range [31.66, 96.69]

Radius of gyration: 20.82 Å; chains: 1; bounding box: 45×24×65 Å

Secondary structure (DSSP, 8-state):
--HHHHHHHHHHHHHHHHHHHHHHHHHHHTT-TTHHHHHHHHIIIIIIIIIIT-SSS--HHHHHHHHHHHH-HHHHHHHHHHHHHT--SS-HHHHHHHHHHHHHHHHT-THHHHHHTT-HHHHHHHTTTTSSSSS-TTTHHHHHHHHHHHHHHHHHHHHHHHHHHH-